Protein AF-A0AAX4HIZ5-F1 (afdb_monomer_lite)

Structure (mmCIF, N/CA/C/O backbone):
data_AF-A0AAX4HIZ5-F1
#
_entry.id   AF-A0AAX4HIZ5-F1
#
loop_
_atom_site.group_PDB
_atom_site.id
_atom_site.type_symbol
_atom_site.label_atom_id
_atom_site.label_alt_id
_atom_site.label_comp_id
_atom_site.label_asym_id
_atom_site.label_entity_id
_atom_site.label_seq_id
_atom_site.pdbx_PDB_ins_code
_atom_site.Cartn_x
_atom_site.Cartn_y
_atom_site.Cartn_z
_atom_site.occupancy
_atom_site.B_iso_or_equiv
_atom_site.auth_seq_id
_atom_site.auth_comp_id
_atom_site.auth_asym_id
_atom_site.auth_atom_id
_atom_site.pdbx_PDB_model_num
ATOM 1 N N . MET A 1 1 ? -32.753 -22.429 49.962 1.00 49.00 1 MET A N 1
ATOM 2 C CA . MET A 1 1 ? -32.699 -22.094 48.519 1.00 49.00 1 MET A CA 1
ATOM 3 C C . MET A 1 1 ? -32.534 -20.580 48.301 1.00 49.00 1 MET A C 1
ATOM 5 O O . MET A 1 1 ? -33.371 -19.963 47.662 1.00 49.00 1 MET A O 1
ATOM 9 N N . LYS A 1 2 ? -31.487 -19.951 48.859 1.00 49.22 2 LYS A N 1
ATOM 10 C CA . LYS A 1 2 ? -31.240 -18.495 48.728 1.00 49.22 2 LYS A CA 1
ATOM 11 C C . LYS A 1 2 ? -29.834 -18.137 48.210 1.00 49.22 2 LYS A C 1
ATOM 13 O O . LYS A 1 2 ? -29.574 -16.972 47.957 1.00 49.22 2 LYS A O 1
ATOM 18 N N . ASN A 1 3 ? -28.969 -19.128 47.965 1.00 48.75 3 ASN A N 1
ATOM 19 C CA . ASN A 1 3 ? -27.545 -18.894 47.671 1.00 48.75 3 ASN A CA 1
ATOM 20 C C . ASN A 1 3 ? -27.127 -19.200 46.221 1.00 48.75 3 ASN A C 1
ATOM 22 O O . ASN A 1 3 ? -25.969 -19.009 45.880 1.00 48.75 3 ASN A O 1
ATOM 26 N N . ILE A 1 4 ? -28.041 -19.661 45.360 1.00 52.62 4 ILE A N 1
ATOM 27 C CA . ILE A 1 4 ? -27.710 -20.027 43.966 1.00 52.62 4 ILE A CA 1
ATOM 28 C C . ILE A 1 4 ? -27.907 -18.839 43.006 1.00 52.62 4 ILE A C 1
ATOM 30 O O . ILE A 1 4 ? -27.232 -18.740 41.988 1.00 52.62 4 ILE A O 1
ATOM 34 N N . ILE A 1 5 ? -28.768 -17.879 43.358 1.00 51.66 5 ILE A N 1
ATOM 35 C CA . ILE A 1 5 ? -29.091 -16.738 42.486 1.00 51.66 5 ILE A CA 1
ATOM 36 C C . ILE A 1 5 ? -27.960 -15.693 42.474 1.00 51.66 5 ILE A C 1
ATOM 38 O O . ILE A 1 5 ? -27.720 -15.066 41.447 1.00 51.66 5 ILE A O 1
ATOM 42 N N . LEU A 1 6 ? -27.196 -15.550 43.564 1.00 43.22 6 LEU A N 1
ATOM 43 C CA . LEU A 1 6 ? -26.109 -14.563 43.630 1.00 43.22 6 LEU A CA 1
ATOM 44 C C . LEU A 1 6 ? -24.887 -14.947 42.774 1.00 43.22 6 LEU A C 1
ATOM 46 O O . LEU A 1 6 ? -24.198 -14.069 42.263 1.00 43.22 6 LEU A O 1
ATOM 50 N N . ALA A 1 7 ? -24.643 -16.245 42.568 1.00 48.03 7 ALA A N 1
ATOM 51 C CA . ALA A 1 7 ? -23.526 -16.723 41.752 1.00 48.03 7 ALA A CA 1
ATOM 52 C C . ALA A 1 7 ? -23.782 -16.556 40.243 1.00 48.03 7 ALA A C 1
ATOM 54 O O . ALA A 1 7 ? -22.846 -16.297 39.490 1.00 48.03 7 ALA A O 1
ATOM 55 N N . LEU A 1 8 ? -25.042 -16.640 39.795 1.00 44.28 8 LEU A N 1
ATOM 56 C CA . LEU A 1 8 ? -25.382 -16.440 38.382 1.00 44.28 8 LEU A CA 1
ATOM 57 C C . LEU A 1 8 ? -25.293 -14.965 37.962 1.00 44.28 8 LEU A C 1
ATOM 59 O O . LEU A 1 8 ? -24.897 -14.674 36.838 1.00 44.28 8 LEU A O 1
ATOM 63 N N . VAL A 1 9 ? -25.614 -14.034 38.866 1.00 46.56 9 VAL A N 1
ATOM 64 C CA . VAL A 1 9 ? -25.565 -12.591 38.575 1.00 46.56 9 VAL A CA 1
ATOM 65 C C . VAL A 1 9 ? -24.125 -12.064 38.550 1.00 46.56 9 VAL A C 1
ATOM 67 O O . VAL A 1 9 ? -23.823 -11.202 37.733 1.00 46.56 9 VAL A O 1
ATOM 70 N N . LEU A 1 10 ? -23.203 -12.620 39.347 1.00 41.31 10 LEU A N 1
ATOM 71 C CA . LEU A 1 10 ? -21.781 -12.243 39.272 1.00 41.31 10 LEU A CA 1
ATOM 72 C C . LEU A 1 10 ? -21.037 -12.831 38.059 1.00 41.31 10 LEU A C 1
ATOM 74 O O . LEU A 1 10 ? -20.019 -12.273 37.660 1.00 41.31 10 LEU A O 1
ATOM 78 N N . CYS A 1 11 ? -21.534 -13.909 37.444 1.00 39.47 11 CYS A N 1
ATOM 79 C CA . CYS A 1 11 ? -20.891 -14.521 36.272 1.00 39.47 11 CYS A CA 1
ATOM 80 C C . CYS A 1 11 ? -21.258 -13.829 34.940 1.00 39.47 11 CYS A C 1
ATOM 82 O O . CYS A 1 11 ? -20.592 -14.025 33.929 1.00 39.47 11 CYS A O 1
ATOM 84 N N . LEU A 1 12 ? -22.304 -12.994 34.932 1.00 40.78 12 LEU A N 1
ATOM 85 C CA . LEU A 1 12 ? -22.747 -12.242 33.749 1.00 40.78 12 LEU A CA 1
ATOM 86 C C . LEU A 1 12 ? -22.092 -10.857 33.613 1.00 40.78 12 LEU A C 1
ATOM 88 O O . LEU A 1 12 ? -22.229 -10.230 32.569 1.00 40.78 12 LEU A O 1
ATOM 92 N N . VAL A 1 13 ? -21.361 -10.386 34.630 1.00 44.81 13 VAL A N 1
ATOM 93 C CA . VAL A 1 13 ? -20.711 -9.057 34.625 1.00 44.81 13 VAL A CA 1
ATOM 94 C C . VAL A 1 13 ? -19.233 -9.128 34.201 1.00 44.81 13 VAL A C 1
ATOM 96 O O . VAL A 1 13 ? -18.615 -8.107 33.924 1.00 44.81 13 VAL A O 1
ATOM 99 N N . SER A 1 14 ? -18.652 -10.324 34.080 1.00 42.59 14 SER A N 1
ATOM 100 C CA . SER A 1 14 ? -17.235 -10.521 33.728 1.00 42.59 14 SER A CA 1
ATOM 101 C C . SER A 1 14 ? -16.982 -10.976 32.283 1.00 42.59 14 SER A C 1
ATOM 103 O O . SER A 1 14 ? -15.827 -11.104 31.887 1.00 42.59 14 SER A O 1
ATOM 105 N N . LEU A 1 15 ? -18.028 -11.172 31.470 1.00 43.31 15 LEU A N 1
ATOM 106 C CA . LEU A 1 15 ? -17.908 -11.546 30.048 1.00 43.31 15 LEU A CA 1
ATOM 107 C C . LEU A 1 15 ? -17.970 -10.361 29.076 1.00 43.31 15 LEU A C 1
ATOM 109 O O . LEU A 1 15 ? -17.766 -10.541 27.881 1.00 43.31 15 LEU A O 1
ATOM 113 N N . SER A 1 16 ? -18.168 -9.142 29.573 1.00 43.62 16 SER A N 1
ATOM 114 C CA . SER A 1 16 ? -17.927 -7.917 28.812 1.00 43.62 16 SER A CA 1
ATOM 115 C C . SER A 1 16 ? -16.480 -7.459 28.996 1.00 43.62 16 SER A C 1
ATOM 117 O O . SER A 1 16 ? -16.223 -6.329 29.411 1.00 43.62 16 SER A O 1
ATOM 119 N N . VAL A 1 17 ? -15.515 -8.332 28.682 1.00 46.53 17 VAL A N 1
ATOM 120 C CA . VAL A 1 17 ? -14.252 -7.826 28.134 1.00 46.53 17 VAL A CA 1
ATOM 121 C C . VAL A 1 17 ? -14.680 -7.156 26.839 1.00 46.53 17 VAL A C 1
ATOM 123 O O . VAL A 1 17 ? -15.069 -7.834 25.893 1.00 46.53 17 VAL A O 1
ATOM 126 N N . LEU A 1 18 ? -14.787 -5.830 26.905 1.00 53.19 18 LEU A N 1
ATOM 127 C CA . LEU A 1 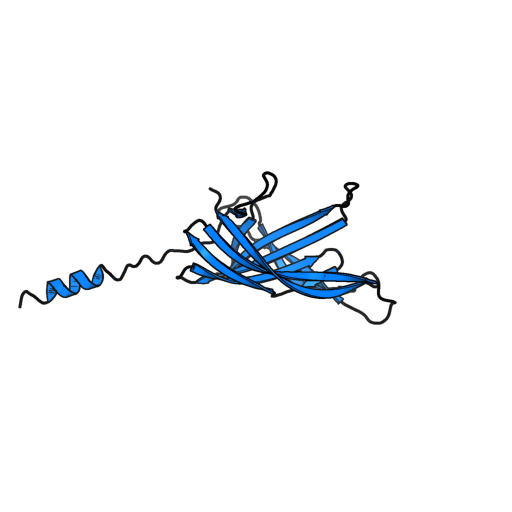18 ? -15.235 -4.947 25.838 1.00 53.19 18 LEU A CA 1
ATOM 128 C C . LEU A 1 18 ? -14.681 -5.470 24.515 1.00 53.19 18 LEU A C 1
ATOM 130 O O . LEU A 1 18 ? -13.465 -5.481 24.330 1.00 53.19 18 LEU A O 1
ATOM 134 N N . ALA A 1 19 ? -15.562 -5.920 23.620 1.00 54.62 19 ALA A N 1
ATOM 135 C CA . ALA A 1 19 ? -15.201 -6.028 22.221 1.00 54.62 19 ALA A CA 1
ATOM 136 C C . ALA A 1 19 ? -14.791 -4.611 21.811 1.00 54.62 19 ALA A C 1
ATOM 138 O O . ALA A 1 19 ? -15.635 -3.724 21.687 1.00 54.62 19 ALA A O 1
ATOM 139 N N . GLN A 1 20 ? -13.485 -4.352 21.768 1.00 65.69 20 GLN A N 1
ATOM 140 C CA . GLN A 1 20 ? -12.983 -3.109 21.221 1.00 65.69 20 GLN A CA 1
ATOM 141 C C . GLN A 1 20 ? -13.293 -3.165 19.733 1.00 65.69 20 GLN A C 1
ATOM 143 O O . GLN A 1 20 ? -12.755 -3.997 19.005 1.00 65.69 20 GLN A O 1
ATOM 148 N N . ASP A 1 21 ? -14.200 -2.299 19.294 1.00 72.94 21 ASP A N 1
ATOM 149 C CA . ASP A 1 21 ? -14.479 -2.126 17.877 1.00 72.94 21 ASP A CA 1
ATOM 150 C C . ASP A 1 21 ? -13.284 -1.408 17.242 1.00 72.94 21 ASP A C 1
ATOM 152 O O . ASP A 1 21 ? -13.173 -0.179 17.237 1.00 72.94 21 ASP A O 1
ATOM 156 N N . PHE A 1 22 ? -12.341 -2.200 16.738 1.00 86.12 22 PHE A N 1
ATOM 157 C CA . PHE A 1 22 ? -11.183 -1.707 16.011 1.00 86.12 22 PHE A CA 1
ATOM 158 C C . PHE A 1 22 ? -11.589 -1.294 14.597 1.00 86.12 22 PHE A C 1
ATOM 160 O O . PHE A 1 22 ? -11.690 -2.112 13.683 1.00 86.12 22 PHE A O 1
ATOM 167 N N . ASP A 1 23 ? -11.822 0.004 14.416 1.00 89.44 23 ASP A N 1
ATOM 168 C CA . ASP A 1 23 ? -12.191 0.582 13.129 1.00 89.44 23 ASP A CA 1
ATOM 169 C C . ASP A 1 23 ? -11.027 1.356 12.514 1.00 89.44 23 ASP A C 1
ATOM 171 O O . ASP A 1 23 ? -10.550 2.320 13.106 1.00 89.44 23 ASP A O 1
ATOM 175 N N . LEU A 1 24 ? -10.594 0.984 11.308 1.00 91.50 24 LEU A N 1
ATOM 176 C CA . LEU A 1 24 ? -9.561 1.722 10.578 1.00 91.50 24 LEU A CA 1
ATOM 177 C C . LEU A 1 24 ? -10.097 2.925 9.798 1.00 91.50 24 LEU A C 1
ATOM 179 O O . LEU A 1 24 ? -9.287 3.684 9.279 1.00 91.50 24 LEU A O 1
ATOM 183 N N . ARG A 1 25 ? -11.414 3.144 9.671 1.00 90.12 25 ARG A N 1
ATOM 184 C CA . ARG A 1 25 ? -11.931 4.285 8.891 1.00 90.12 25 ARG A CA 1
ATOM 185 C C . ARG A 1 25 ? -11.384 5.615 9.413 1.00 90.12 25 ARG A C 1
ATOM 187 O O . ARG A 1 25 ? -11.360 5.863 10.615 1.00 90.12 25 ARG A O 1
ATOM 194 N N . GLY A 1 26 ? -11.014 6.494 8.484 1.00 88.12 26 GLY A N 1
ATOM 195 C CA . GLY A 1 26 ? -10.609 7.865 8.790 1.00 88.12 26 GLY A CA 1
ATOM 196 C C . GLY A 1 26 ? -9.215 8.216 8.287 1.00 88.12 26 GLY A C 1
ATOM 197 O O . GLY A 1 26 ? -8.662 7.549 7.408 1.00 88.12 26 GLY A O 1
ATOM 198 N N . LEU A 1 27 ? -8.679 9.313 8.822 1.00 91.44 27 LEU A N 1
ATOM 199 C CA . LEU A 1 27 ? -7.381 9.870 8.460 1.00 91.44 27 LEU A CA 1
ATOM 200 C C . LEU A 1 27 ? -6.299 9.381 9.421 1.00 91.44 27 LEU A C 1
ATOM 202 O O . LEU A 1 27 ? -6.450 9.457 10.635 1.00 91.44 27 LEU A O 1
ATOM 206 N N . TRP A 1 28 ? -5.189 8.921 8.862 1.00 93.69 28 TRP A N 1
ATOM 207 C CA . TRP A 1 28 ? -4.067 8.342 9.589 1.00 93.69 28 TRP A CA 1
ATOM 208 C C . TRP A 1 28 ? -2.773 8.978 9.116 1.00 93.69 28 TRP A C 1
ATOM 210 O O . TRP A 1 28 ? -2.535 9.092 7.917 1.00 93.69 28 TRP A O 1
ATOM 220 N N . LYS A 1 29 ? -1.909 9.383 10.038 1.00 94.31 29 LYS A N 1
ATOM 221 C CA . LYS A 1 29 ? -0.600 9.955 9.712 1.00 94.31 29 LYS A CA 1
ATOM 222 C C . LYS A 1 29 ? 0.496 9.044 10.242 1.00 94.31 29 LYS A C 1
ATOM 224 O O . LYS A 1 29 ? 0.302 8.416 11.278 1.00 94.31 29 LYS A O 1
ATOM 229 N N . ARG A 1 30 ? 1.643 8.962 9.559 1.00 92.56 30 ARG A N 1
ATOM 230 C CA . ARG A 1 30 ? 2.802 8.262 10.133 1.00 92.56 30 ARG A CA 1
ATOM 231 C C . ARG A 1 30 ? 3.206 8.951 11.432 1.00 92.56 30 ARG A C 1
ATOM 233 O O . ARG A 1 30 ? 3.248 10.179 11.484 1.00 92.56 30 ARG A O 1
ATOM 240 N N . SER A 1 31 ? 3.514 8.174 12.464 1.00 89.12 31 SER A N 1
ATOM 241 C CA . SER A 1 31 ? 3.843 8.703 13.795 1.00 89.12 31 SER A CA 1
ATOM 242 C C . SER A 1 31 ? 5.074 9.622 13.778 1.00 89.12 31 SER A C 1
ATOM 244 O O . SER A 1 31 ? 5.198 10.511 14.611 1.00 89.12 31 SER A O 1
ATOM 246 N N . ASN A 1 32 ? 5.965 9.444 12.800 1.00 85.94 32 ASN A N 1
ATOM 247 C CA . ASN A 1 32 ? 7.166 10.247 12.561 1.00 85.94 32 ASN A CA 1
ATOM 248 C C . ASN A 1 32 ? 7.101 11.064 11.255 1.00 85.94 32 ASN A C 1
ATOM 250 O O . ASN A 1 32 ? 8.139 11.390 10.681 1.00 85.94 32 ASN A O 1
ATOM 254 N N . ALA A 1 33 ? 5.897 11.342 10.755 1.00 85.44 33 ALA A N 1
ATOM 255 C CA . ALA A 1 33 ? 5.706 12.036 9.490 1.00 85.44 33 ALA A CA 1
ATOM 256 C C . ALA A 1 33 ? 6.314 13.444 9.491 1.00 85.44 33 ALA A C 1
ATOM 258 O O . ALA A 1 33 ? 6.122 14.214 10.438 1.00 85.44 33 ALA A O 1
ATOM 259 N N . GLN A 1 34 ? 6.955 13.818 8.383 1.00 85.00 34 GLN A N 1
ATOM 260 C CA . GLN A 1 34 ? 7.338 15.208 8.143 1.00 85.00 34 GLN A CA 1
ATOM 261 C C . GLN A 1 34 ? 6.093 16.121 8.044 1.00 85.00 34 GLN A C 1
ATOM 263 O O . GLN A 1 34 ? 4.987 15.645 7.746 1.00 85.00 34 GLN A O 1
ATOM 268 N N . PRO A 1 35 ? 6.220 17.434 8.320 1.00 81.75 35 PRO A N 1
ATOM 269 C CA . PRO A 1 35 ? 5.093 18.371 8.294 1.00 81.75 35 PRO A CA 1
ATOM 270 C C . PRO A 1 35 ? 4.273 18.345 6.994 1.00 81.75 35 PRO A C 1
ATOM 272 O O . PRO A 1 35 ? 3.046 18.416 7.043 1.00 81.75 35 PRO A O 1
ATOM 275 N N . GLU A 1 36 ? 4.941 18.191 5.856 1.00 82.00 36 GLU A N 1
ATOM 276 C CA . GLU A 1 36 ? 4.387 18.183 4.501 1.00 82.00 36 GLU A CA 1
ATOM 277 C C . GLU A 1 36 ? 3.731 16.858 4.088 1.00 82.00 36 GLU A C 1
ATOM 279 O O . GLU A 1 36 ? 3.030 16.801 3.071 1.00 82.00 36 GLU A O 1
ATOM 284 N N . GLU A 1 37 ? 3.934 15.787 4.855 1.00 83.50 37 GLU A N 1
ATOM 285 C CA . GLU A 1 37 ? 3.341 14.493 4.546 1.00 83.50 37 GLU A CA 1
ATOM 286 C C . GLU A 1 37 ? 1.833 14.517 4.752 1.00 83.50 37 GLU A C 1
ATOM 288 O O . GLU A 1 37 ? 1.312 14.859 5.821 1.00 83.50 37 GLU A O 1
ATOM 293 N N . ARG A 1 38 ? 1.118 14.092 3.712 1.00 86.25 38 ARG A N 1
ATOM 294 C CA . ARG A 1 38 ? -0.336 13.980 3.750 1.00 86.25 38 ARG A CA 1
ATOM 295 C C . ARG A 1 38 ? -0.751 12.732 4.532 1.00 86.25 38 ARG A C 1
ATOM 297 O O . ARG A 1 38 ? -0.107 11.693 4.390 1.00 86.25 38 ARG A O 1
ATOM 304 N N . PRO A 1 39 ? -1.837 12.803 5.319 1.00 89.25 39 PRO A N 1
ATOM 305 C CA . PRO A 1 39 ? -2.400 11.617 5.943 1.00 89.25 39 PRO A CA 1
ATOM 306 C C . PRO A 1 39 ? -2.933 10.641 4.886 1.00 89.25 39 PRO A C 1
ATOM 308 O O . PRO A 1 39 ? -3.396 11.035 3.814 1.00 89.25 39 PRO A O 1
ATOM 311 N N . LEU A 1 40 ? -2.895 9.359 5.227 1.00 89.38 40 LEU A N 1
ATOM 312 C CA . LEU A 1 40 ? -3.550 8.271 4.521 1.00 89.38 40 LEU A CA 1
ATOM 313 C C . LEU A 1 40 ? -5.013 8.202 4.952 1.00 89.38 40 LEU A C 1
ATOM 315 O O . LEU A 1 40 ? -5.325 8.341 6.133 1.00 89.38 40 LEU A O 1
ATOM 319 N N . THR A 1 41 ? -5.915 7.947 4.012 1.00 89.56 41 THR A N 1
ATOM 320 C CA . THR A 1 41 ? -7.322 7.688 4.331 1.00 89.56 41 THR A CA 1
ATOM 321 C C . THR A 1 41 ? -7.614 6.214 4.141 1.00 89.56 41 THR A C 1
ATOM 323 O O . THR A 1 41 ? -7.464 5.700 3.032 1.00 89.56 41 THR A O 1
ATOM 326 N N . PHE A 1 42 ? -8.072 5.562 5.205 1.00 90.75 42 PHE A N 1
ATOM 327 C CA . PHE A 1 42 ? -8.624 4.218 5.123 1.00 90.75 42 PHE A CA 1
ATOM 328 C C . PHE A 1 42 ? -10.138 4.287 4.946 1.00 90.75 42 PHE A C 1
ATOM 330 O O . PHE A 1 42 ? -10.840 5.013 5.657 1.00 90.75 42 PHE A O 1
ATOM 337 N N . ILE A 1 43 ? -10.639 3.496 4.005 1.00 87.12 43 ILE A N 1
ATOM 338 C CA . ILE A 1 43 ? -12.066 3.353 3.717 1.00 87.12 43 ILE A CA 1
ATOM 339 C C . ILE A 1 43 ? -12.468 1.895 3.848 1.00 87.12 43 ILE A C 1
ATOM 341 O O . ILE A 1 43 ? -11.663 1.024 3.548 1.00 87.12 43 ILE A O 1
ATOM 345 N N . GLN A 1 44 ? -13.704 1.612 4.245 1.00 88.81 44 GLN A N 1
ATOM 346 C CA . GLN A 1 44 ? -14.196 0.238 4.310 1.00 88.81 44 GLN A CA 1
ATOM 347 C C . GLN A 1 44 ? -15.106 -0.057 3.116 1.00 88.81 44 GLN A C 1
ATOM 349 O O . GLN A 1 44 ? -16.078 0.660 2.880 1.00 88.81 44 GLN A O 1
ATOM 354 N N . VAL A 1 45 ? -14.806 -1.127 2.385 1.00 84.75 45 VAL A N 1
ATOM 355 C CA . VAL A 1 45 ? -15.606 -1.646 1.273 1.00 84.75 45 VAL A CA 1
ATOM 356 C C . VAL A 1 45 ? -15.793 -3.141 1.498 1.00 84.75 45 VAL A C 1
ATOM 358 O O . VAL A 1 45 ? -14.820 -3.885 1.556 1.00 84.75 45 VAL A O 1
ATOM 361 N N . ASN A 1 46 ? -17.041 -3.593 1.650 1.00 85.94 46 ASN A N 1
ATOM 362 C CA . ASN A 1 46 ? -17.379 -5.011 1.851 1.00 85.94 46 ASN A CA 1
ATOM 363 C C . ASN A 1 46 ? -16.572 -5.695 2.977 1.00 85.94 46 ASN A C 1
ATOM 365 O O . ASN A 1 46 ? -16.112 -6.822 2.824 1.00 85.94 46 ASN A O 1
ATOM 369 N N . GLY A 1 47 ? -16.359 -4.997 4.097 1.00 86.38 47 GLY A N 1
ATOM 370 C CA . GLY A 1 47 ? -15.604 -5.520 5.244 1.00 86.38 47 GLY A CA 1
ATOM 371 C C . GLY A 1 47 ? -14.077 -5.443 5.116 1.00 86.38 47 GLY A C 1
ATOM 372 O O . GLY A 1 47 ? -13.384 -5.736 6.085 1.00 86.38 47 GLY A O 1
ATOM 373 N N . VAL A 1 48 ? -13.544 -5.002 3.973 1.00 91.38 48 VAL A N 1
ATOM 374 C CA . VAL A 1 48 ? -12.107 -4.795 3.752 1.00 91.38 48 VAL A CA 1
ATOM 375 C C . VAL A 1 48 ? -11.789 -3.310 3.830 1.00 91.38 48 VAL A C 1
ATOM 377 O O . VAL A 1 48 ? -12.485 -2.476 3.251 1.00 91.38 48 VAL A O 1
ATOM 380 N N . TYR A 1 49 ? -10.724 -2.971 4.543 1.00 93.06 49 TYR A N 1
ATOM 381 C CA . TYR A 1 49 ? -10.200 -1.620 4.609 1.00 93.06 49 TYR A CA 1
ATOM 382 C C . TYR A 1 49 ? -9.198 -1.385 3.486 1.00 93.06 49 TYR A C 1
ATOM 384 O O . TYR A 1 49 ? -8.249 -2.147 3.323 1.00 93.06 49 TYR A O 1
ATOM 392 N N . HIS A 1 50 ? -9.390 -0.313 2.732 1.00 92.44 50 HIS A N 1
ATOM 393 C CA . HIS A 1 50 ? -8.530 0.095 1.634 1.00 92.44 50 HIS A CA 1
ATOM 394 C C . HIS A 1 50 ? -7.853 1.411 1.981 1.00 92.44 50 HIS A C 1
ATOM 396 O O . HIS A 1 50 ? -8.532 2.361 2.371 1.00 92.44 50 HIS A O 1
ATOM 402 N N . THR A 1 51 ? -6.540 1.481 1.776 1.00 91.69 51 THR A N 1
ATOM 403 C CA . THR A 1 51 ? -5.839 2.752 1.606 1.00 91.69 51 THR A CA 1
ATOM 404 C C . THR A 1 51 ? -5.040 2.768 0.300 1.00 91.69 51 THR A C 1
ATOM 406 O O . THR A 1 51 ? -4.655 1.722 -0.232 1.00 91.69 51 THR A O 1
ATOM 409 N N . HIS A 1 52 ? -4.828 3.957 -0.247 1.00 90.12 52 HIS A N 1
ATOM 410 C CA . HIS A 1 52 ? -4.126 4.217 -1.485 1.00 90.12 52 HIS A CA 1
ATOM 411 C C . HIS A 1 52 ? -3.284 5.477 -1.320 1.00 90.12 52 HIS A C 1
ATOM 413 O O . HIS A 1 52 ? -3.795 6.540 -0.954 1.00 90.12 52 HIS A O 1
ATOM 419 N N . SER A 1 53 ? -2.002 5.354 -1.628 1.00 87.69 53 SER A N 1
ATOM 420 C CA . SER A 1 53 ? -1.040 6.448 -1.654 1.00 87.69 53 SER A CA 1
ATOM 421 C C . SER A 1 53 ? -0.334 6.481 -2.999 1.00 87.69 53 SER A C 1
ATOM 423 O O . SER A 1 53 ? -0.140 5.456 -3.647 1.00 87.69 53 SER A O 1
ATOM 425 N N . GLN A 1 54 ? 0.065 7.683 -3.406 1.00 88.44 54 GLN A N 1
ATOM 426 C CA . GLN A 1 54 ? 0.934 7.888 -4.554 1.00 88.44 54 GLN A CA 1
ATOM 427 C C . GLN A 1 54 ? 2.154 8.681 -4.103 1.00 88.44 54 GLN A C 1
ATOM 429 O O . GLN A 1 54 ? 2.029 9.808 -3.619 1.00 88.44 54 GLN A O 1
ATOM 434 N N . GLU A 1 55 ? 3.331 8.108 -4.310 1.00 87.19 55 GLU A N 1
ATOM 435 C CA . GLU A 1 55 ? 4.610 8.767 -4.092 1.00 87.19 55 GLU A CA 1
ATOM 436 C C . GLU A 1 55 ? 5.165 9.274 -5.422 1.00 87.19 55 GLU A C 1
ATOM 438 O O . GLU A 1 55 ? 5.111 8.593 -6.449 1.00 87.19 55 GLU A O 1
ATOM 443 N N . ARG A 1 56 ? 5.697 10.498 -5.410 1.00 87.50 56 ARG A N 1
ATOM 444 C CA . ARG A 1 56 ? 6.319 11.126 -6.577 1.00 87.50 56 ARG A CA 1
ATOM 445 C C . ARG A 1 56 ? 7.823 11.150 -6.385 1.00 87.50 56 ARG A C 1
ATOM 447 O O . ARG A 1 56 ? 8.316 11.797 -5.468 1.00 87.50 56 ARG A O 1
ATOM 454 N N . PHE A 1 57 ? 8.541 10.512 -7.295 1.00 85.12 57 PHE A N 1
ATOM 455 C CA . PHE A 1 57 ? 9.991 10.579 -7.351 1.00 85.12 57 PHE A CA 1
ATOM 456 C C . PHE A 1 57 ? 10.386 11.699 -8.296 1.00 85.12 57 PHE A C 1
ATOM 458 O O . PHE A 1 57 ? 9.981 11.717 -9.458 1.00 85.12 57 PHE A O 1
ATOM 465 N N . VAL A 1 58 ? 11.168 12.644 -7.791 1.00 84.44 58 VAL A N 1
ATOM 466 C CA . VAL A 1 58 ? 11.579 13.853 -8.502 1.00 84.44 58 VAL A CA 1
ATOM 467 C C . VAL A 1 58 ? 13.101 13.843 -8.599 1.00 84.44 58 VAL A C 1
ATOM 469 O O . VAL A 1 58 ? 13.790 13.536 -7.629 1.00 84.44 58 VAL A O 1
ATOM 472 N N . TYR A 1 59 ? 13.638 14.126 -9.782 1.00 80.88 59 TYR A N 1
ATOM 473 C CA . TYR A 1 59 ? 15.076 14.276 -9.985 1.00 80.88 59 TYR A CA 1
ATOM 474 C C . TYR A 1 59 ? 15.616 15.507 -9.233 1.00 80.88 59 TYR A C 1
ATOM 476 O O . TYR A 1 59 ? 14.854 16.432 -8.952 1.00 80.88 59 TYR A O 1
ATOM 484 N N . PRO A 1 60 ? 16.937 15.602 -8.975 1.00 87.31 60 PRO A N 1
ATOM 485 C CA . PRO A 1 60 ? 17.525 16.771 -8.307 1.00 87.31 60 PRO A CA 1
ATOM 486 C C . PRO A 1 60 ? 17.246 18.113 -9.003 1.00 87.31 60 PRO A C 1
ATOM 488 O O . PRO A 1 60 ? 17.247 19.155 -8.361 1.00 87.31 60 PRO A O 1
ATOM 491 N N . ASN A 1 61 ? 16.987 18.092 -10.313 1.00 88.88 61 ASN A N 1
ATOM 492 C CA . ASN A 1 61 ? 16.629 19.273 -11.103 1.00 88.88 61 ASN A CA 1
ATOM 493 C C . ASN A 1 61 ? 15.136 19.658 -11.013 1.00 88.88 61 ASN A C 1
ATOM 495 O O . ASN A 1 61 ? 14.693 20.534 -11.750 1.00 88.88 61 ASN A O 1
ATOM 499 N N . GLY A 1 62 ? 14.349 18.985 -10.169 1.00 85.00 62 GLY A N 1
ATOM 500 C CA . GLY A 1 62 ? 12.922 19.247 -9.984 1.00 85.00 62 GLY A CA 1
ATOM 501 C C . GLY A 1 62 ? 11.998 18.579 -11.009 1.00 85.00 62 GLY A C 1
ATOM 502 O O . GLY A 1 62 ? 10.779 18.671 -10.868 1.00 85.00 62 GLY A O 1
ATOM 503 N N . ALA A 1 63 ? 12.527 17.882 -12.020 1.00 83.75 63 ALA A N 1
ATOM 504 C CA . ALA A 1 63 ? 11.698 17.162 -12.985 1.00 83.75 63 ALA A CA 1
ATOM 505 C C . ALA A 1 63 ? 11.112 15.881 -12.370 1.00 83.75 63 ALA A C 1
ATOM 507 O O . ALA A 1 63 ? 11.819 15.119 -11.707 1.00 83.75 63 ALA A O 1
ATOM 508 N N . LEU A 1 64 ? 9.827 15.606 -12.619 1.00 81.94 64 LEU A N 1
ATOM 509 C CA . LEU A 1 64 ? 9.204 14.347 -12.206 1.00 81.94 64 LEU A CA 1
ATOM 510 C C . LEU A 1 64 ? 9.903 13.174 -12.911 1.00 81.94 64 LEU A C 1
ATOM 512 O O . LEU A 1 64 ? 9.971 13.135 -14.137 1.00 81.94 64 LEU A O 1
ATOM 516 N N . SER A 1 65 ? 10.410 12.223 -12.130 1.00 88.56 65 SER A N 1
ATOM 517 C CA . SER A 1 65 ? 11.028 10.997 -12.629 1.00 88.56 65 SER A CA 1
ATOM 518 C C . SER A 1 65 ? 9.977 9.927 -12.898 1.00 88.56 65 SER A C 1
ATOM 520 O O . SER A 1 65 ? 9.843 9.456 -14.024 1.00 88.56 65 SER A O 1
ATOM 522 N N . HIS A 1 66 ? 9.243 9.536 -11.862 1.00 88.31 66 HIS A N 1
ATOM 523 C CA . HIS A 1 66 ? 8.220 8.497 -11.917 1.00 88.31 66 HIS A CA 1
ATOM 524 C C . HIS A 1 66 ? 7.327 8.588 -10.677 1.00 88.31 66 HIS A C 1
ATOM 526 O O . HIS A 1 66 ? 7.644 9.291 -9.714 1.00 88.31 66 HIS A O 1
ATOM 532 N N . THR A 1 67 ? 6.203 7.884 -10.701 1.00 90.62 67 THR A N 1
ATOM 533 C CA . THR A 1 67 ? 5.321 7.718 -9.546 1.00 90.62 67 THR A CA 1
ATOM 534 C C . THR A 1 67 ? 5.239 6.262 -9.131 1.00 90.62 67 THR A C 1
ATOM 536 O O . THR A 1 67 ? 5.296 5.371 -9.983 1.00 90.62 67 THR A O 1
ATOM 539 N N . ILE A 1 68 ? 5.076 6.039 -7.828 1.00 90.44 68 ILE A N 1
ATOM 540 C CA . ILE A 1 68 ? 4.750 4.735 -7.258 1.00 90.44 68 ILE A CA 1
ATOM 541 C C . ILE A 1 68 ? 3.386 4.842 -6.585 1.00 90.44 68 ILE A C 1
ATOM 543 O O . ILE A 1 68 ? 3.222 5.582 -5.618 1.00 90.44 68 ILE A O 1
ATOM 547 N N . ASP A 1 69 ? 2.421 4.103 -7.110 1.00 91.88 69 ASP A N 1
ATOM 548 C CA . ASP A 1 69 ? 1.116 3.894 -6.504 1.00 91.88 69 ASP A CA 1
ATOM 549 C C . ASP A 1 69 ? 1.185 2.676 -5.577 1.00 91.88 69 ASP A C 1
ATOM 551 O O . ASP A 1 69 ? 1.686 1.610 -5.948 1.00 91.88 69 ASP A O 1
ATOM 555 N N . GLN A 1 70 ? 0.685 2.836 -4.359 1.00 91.75 70 GLN A N 1
ATOM 556 C CA . GLN A 1 70 ? 0.606 1.791 -3.346 1.00 91.75 70 GLN A CA 1
ATOM 557 C C . GLN A 1 70 ? -0.862 1.601 -2.984 1.00 91.75 70 GLN A C 1
ATOM 559 O O . GLN A 1 70 ? -1.554 2.563 -2.653 1.00 91.75 70 GLN A O 1
ATOM 564 N N . SER A 1 71 ? -1.353 0.366 -3.025 1.00 92.94 71 SER A N 1
ATOM 565 C CA . SER A 1 71 ? -2.694 0.034 -2.548 1.00 92.94 71 SER A CA 1
ATOM 566 C C . SER A 1 71 ? -2.607 -1.015 -1.460 1.00 92.94 71 SER A C 1
ATOM 568 O O . SER A 1 71 ? -2.169 -2.134 -1.701 1.00 92.94 71 SER A O 1
ATOM 570 N N . VAL A 1 72 ? -3.051 -0.649 -0.264 1.00 94.38 72 VAL A N 1
ATOM 571 C CA . VAL A 1 72 ? -3.082 -1.523 0.905 1.00 94.38 72 VAL A CA 1
ATOM 572 C C . VAL A 1 72 ? -4.524 -1.939 1.158 1.00 94.38 72 VAL A C 1
ATOM 574 O O . VAL A 1 72 ? -5.431 -1.104 1.164 1.00 94.38 72 VAL A O 1
ATOM 577 N N . LYS A 1 73 ? -4.735 -3.238 1.356 1.00 95.06 73 LYS A N 1
ATOM 578 C CA . LYS A 1 73 ? -6.035 -3.861 1.616 1.00 95.06 73 LYS A CA 1
ATOM 579 C C . LYS A 1 73 ? -5.901 -4.698 2.869 1.00 95.06 73 LYS A C 1
ATOM 581 O O . LYS A 1 73 ? -5.113 -5.637 2.864 1.00 95.06 73 LYS A O 1
ATOM 586 N N . VAL A 1 74 ? -6.630 -4.371 3.925 1.00 96.12 74 VAL A N 1
ATOM 587 C CA . VAL A 1 74 ? -6.506 -5.053 5.216 1.00 96.12 74 VAL A CA 1
ATOM 588 C C . VAL A 1 74 ? -7.859 -5.415 5.802 1.00 96.12 74 VAL A C 1
ATOM 590 O O . VAL A 1 74 ? -8.877 -4.779 5.548 1.00 96.12 74 VAL A O 1
ATOM 593 N N . THR A 1 75 ? -7.849 -6.455 6.614 1.00 95.94 75 THR A N 1
ATOM 594 C CA . THR A 1 75 ? -8.949 -6.877 7.475 1.00 95.94 75 THR A CA 1
ATOM 595 C C . THR A 1 75 ? -8.482 -6.786 8.917 1.00 95.94 75 THR A C 1
ATOM 597 O O . THR A 1 75 ? -7.292 -6.951 9.194 1.00 95.94 75 THR A O 1
ATOM 600 N N . VAL A 1 76 ? -9.415 -6.496 9.818 1.00 93.94 76 VAL A N 1
ATOM 601 C CA . VAL A 1 76 ? -9.148 -6.339 11.247 1.00 93.94 76 VAL A CA 1
ATOM 602 C C . VAL A 1 76 ? -9.965 -7.383 11.989 1.00 93.94 76 VAL A C 1
ATOM 604 O O . VAL A 1 76 ? -11.166 -7.519 11.756 1.00 93.94 76 VAL A O 1
ATOM 607 N N . THR A 1 77 ? -9.308 -8.161 12.840 1.00 90.12 77 THR A N 1
ATOM 608 C CA . THR A 1 77 ? -9.981 -9.138 13.702 1.00 90.12 77 THR A CA 1
ATOM 609 C C . THR A 1 77 ? -10.582 -8.447 14.934 1.00 90.12 77 THR A C 1
ATOM 611 O O . THR A 1 77 ? -10.129 -7.362 15.301 1.00 90.12 77 THR A O 1
ATOM 614 N N . PRO A 1 78 ? -11.531 -9.082 15.649 1.00 85.94 78 PRO A N 1
ATOM 615 C CA . PRO A 1 78 ? -12.059 -8.539 16.908 1.00 85.94 78 PRO A CA 1
ATOM 616 C C . PRO A 1 78 ? -10.996 -8.290 17.990 1.00 85.94 78 PRO A C 1
ATOM 618 O O . PRO A 1 78 ? -11.217 -7.499 18.898 1.00 85.94 78 PRO A O 1
ATOM 621 N N . ASN A 1 79 ? -9.837 -8.946 17.889 1.00 86.50 79 ASN A N 1
ATOM 622 C CA . ASN A 1 79 ? -8.733 -8.796 18.836 1.00 86.50 79 ASN A CA 1
ATOM 623 C C . ASN A 1 79 ? -7.728 -7.711 18.408 1.00 86.50 79 ASN A C 1
ATOM 625 O O . ASN A 1 79 ? -6.668 -7.600 19.014 1.00 86.50 79 ASN A O 1
ATOM 629 N N . GLY A 1 80 ? -8.013 -6.955 17.344 1.00 90.19 80 GLY A N 1
ATOM 630 C CA . GLY A 1 80 ? -7.150 -5.871 16.868 1.00 90.19 80 GLY A CA 1
ATOM 631 C C . GLY A 1 80 ? -5.973 -6.319 16.002 1.00 90.19 80 GLY A C 1
ATOM 632 O O . GLY A 1 80 ? -5.188 -5.477 15.572 1.00 90.19 80 GLY A O 1
ATOM 633 N N . GLU A 1 81 ? -5.853 -7.614 15.691 1.00 94.94 81 G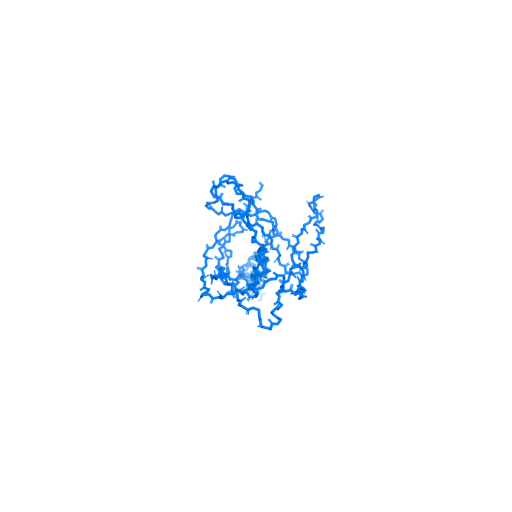LU A N 1
ATOM 634 C CA . GLU A 1 81 ? -4.891 -8.098 14.694 1.00 94.94 81 GLU A CA 1
ATOM 635 C C . GLU A 1 81 ? -5.304 -7.613 13.301 1.00 94.94 81 GLU A C 1
ATOM 637 O O . GLU A 1 81 ? -6.474 -7.729 12.916 1.00 94.94 81 GLU A O 1
ATOM 642 N N . VAL A 1 82 ? -4.335 -7.122 12.533 1.00 96.06 82 VAL A N 1
ATOM 643 C CA . VAL A 1 82 ? -4.521 -6.631 11.172 1.00 96.06 82 VAL A CA 1
ATOM 644 C C . VAL A 1 82 ? -3.755 -7.500 10.187 1.00 96.06 82 VAL A C 1
ATOM 646 O O . VAL A 1 82 ? -2.555 -7.736 10.323 1.00 96.06 82 VAL A O 1
ATOM 649 N N . LYS A 1 83 ? -4.463 -7.978 9.164 1.00 97.12 83 LYS A N 1
ATOM 650 C CA . LYS A 1 83 ? -3.919 -8.838 8.108 1.00 97.12 83 LYS A CA 1
ATOM 651 C C . LYS A 1 83 ? -4.383 -8.363 6.752 1.00 97.12 83 LYS A C 1
ATOM 653 O O . LYS A 1 83 ? -5.558 -8.044 6.564 1.00 97.12 83 LYS A O 1
ATOM 658 N N . GLY A 1 84 ? -3.478 -8.362 5.789 1.00 97.19 84 GLY A N 1
ATOM 659 C CA . GLY A 1 84 ? -3.800 -7.914 4.456 1.00 97.19 84 GLY A CA 1
ATOM 660 C C . GLY A 1 84 ? -2.645 -7.993 3.484 1.00 97.19 84 GLY A C 1
ATOM 661 O O . GLY A 1 84 ? -1.680 -8.734 3.671 1.00 97.19 84 GLY A O 1
ATOM 662 N N . THR A 1 85 ? -2.776 -7.210 2.425 1.00 97.31 85 THR A N 1
ATOM 663 C CA . THR A 1 85 ? -1.815 -7.158 1.336 1.00 97.31 85 THR A CA 1
ATOM 664 C C . THR A 1 85 ? -1.565 -5.737 0.875 1.00 97.31 85 THR A C 1
ATOM 666 O O . THR A 1 85 ? -2.460 -4.892 0.933 1.00 97.31 85 THR A O 1
ATOM 669 N N . VAL A 1 86 ? -0.380 -5.510 0.325 1.00 95.31 86 VAL A N 1
ATOM 670 C CA . VAL A 1 86 ? -0.020 -4.307 -0.409 1.00 95.31 86 VAL A CA 1
ATOM 671 C C . VAL A 1 86 ? 0.337 -4.660 -1.849 1.00 95.31 86 VAL A C 1
ATOM 673 O O . VAL A 1 86 ? 1.052 -5.625 -2.131 1.00 95.31 86 VAL A O 1
ATOM 676 N N . ASP A 1 87 ? -0.184 -3.852 -2.761 1.00 94.50 87 ASP A N 1
ATOM 677 C CA . ASP A 1 87 ? 0.174 -3.849 -4.165 1.00 94.50 87 ASP A CA 1
ATOM 678 C C . ASP A 1 87 ? 0.976 -2.576 -4.478 1.00 94.50 87 ASP A C 1
ATOM 680 O O . ASP A 1 87 ? 0.587 -1.480 -4.074 1.00 94.50 87 ASP A O 1
ATOM 684 N N . PHE A 1 88 ? 2.064 -2.716 -5.231 1.00 92.44 88 PHE A N 1
ATOM 685 C CA . PHE A 1 88 ? 2.902 -1.628 -5.729 1.00 92.44 88 PHE A CA 1
ATOM 686 C C . PHE A 1 88 ? 2.810 -1.554 -7.246 1.00 92.44 88 PHE A C 1
ATOM 688 O O . PHE A 1 88 ? 2.958 -2.566 -7.938 1.00 92.44 88 PHE A O 1
ATOM 695 N N . TYR A 1 89 ? 2.638 -0.344 -7.760 1.00 90.81 89 TYR A N 1
ATOM 696 C CA . TYR A 1 89 ? 2.721 -0.046 -9.178 1.00 90.81 89 TYR A CA 1
ATOM 697 C C . TYR A 1 89 ? 3.633 1.151 -9.412 1.00 90.81 89 TYR A C 1
ATOM 699 O O . TYR A 1 89 ? 3.396 2.234 -8.896 1.00 90.81 89 TYR A O 1
ATOM 707 N N . ASP A 1 90 ? 4.661 0.964 -10.225 1.00 90.25 90 ASP A N 1
ATOM 708 C CA . ASP A 1 90 ? 5.509 2.036 -10.718 1.00 90.25 90 ASP A CA 1
ATOM 709 C C . ASP A 1 90 ? 5.094 2.401 -12.141 1.00 90.25 90 ASP A C 1
ATOM 711 O O . ASP A 1 90 ? 5.041 1.543 -13.027 1.00 90.25 90 ASP A O 1
ATOM 715 N N . SER A 1 91 ? 4.890 3.695 -12.378 1.00 86.69 91 SER A N 1
ATOM 716 C CA . SER A 1 91 ? 4.628 4.276 -13.703 1.00 86.69 91 SER A CA 1
ATOM 717 C C . SER A 1 91 ? 5.645 3.897 -14.795 1.00 86.69 91 SER A C 1
ATOM 719 O O . SER A 1 91 ? 5.351 4.038 -15.981 1.00 86.69 91 SER A O 1
ATOM 721 N N . ARG A 1 92 ? 6.827 3.383 -14.428 1.00 84.00 92 ARG A N 1
ATOM 722 C CA . ARG A 1 92 ? 7.836 2.817 -15.340 1.00 84.00 92 ARG A CA 1
ATOM 723 C C . ARG A 1 92 ? 7.489 1.416 -15.863 1.00 84.00 92 ARG A C 1
ATOM 725 O O . ARG A 1 92 ? 8.251 0.889 -16.672 1.00 84.00 92 ARG A O 1
ATOM 732 N N . GLY A 1 93 ? 6.368 0.832 -15.435 1.00 82.50 93 GLY A N 1
ATOM 733 C CA . GLY A 1 93 ? 5.877 -0.475 -15.879 1.00 82.50 93 GLY A CA 1
ATOM 734 C C . GLY A 1 93 ? 6.210 -1.633 -14.935 1.00 82.50 93 GLY A C 1
ATOM 735 O O . GLY A 1 93 ? 6.170 -2.784 -15.365 1.00 82.50 93 GLY A O 1
ATOM 736 N N . CYS A 1 94 ? 6.535 -1.354 -13.668 1.00 86.00 94 CYS A N 1
ATOM 737 C CA . CYS A 1 94 ? 6.787 -2.389 -12.662 1.00 86.00 94 CYS A CA 1
ATOM 738 C C . CYS A 1 94 ? 5.569 -2.582 -11.768 1.00 86.00 94 CYS A C 1
ATOM 740 O O . CYS A 1 94 ? 5.005 -1.614 -11.272 1.00 86.00 94 CYS A O 1
ATOM 742 N N . SER A 1 95 ? 5.185 -3.832 -11.527 1.00 89.56 95 SER A N 1
ATOM 743 C CA . SER A 1 95 ? 4.061 -4.162 -10.651 1.00 89.56 95 SER A CA 1
ATOM 744 C C . SER A 1 95 ? 4.408 -5.343 -9.752 1.00 89.56 95 SER A C 1
ATOM 746 O O . SER A 1 95 ? 4.793 -6.396 -10.259 1.00 89.56 95 SER A O 1
ATOM 748 N N . TYR A 1 96 ? 4.211 -5.189 -8.444 1.00 91.75 96 TYR A N 1
ATOM 749 C CA . TYR A 1 96 ? 4.385 -6.245 -7.443 1.00 91.75 96 TYR A CA 1
ATOM 750 C C . TYR A 1 96 ? 3.128 -6.311 -6.591 1.00 91.75 96 TYR A C 1
ATOM 752 O O . TYR A 1 96 ? 2.673 -5.288 -6.092 1.00 91.75 96 TYR A O 1
ATOM 760 N N . ARG A 1 97 ? 2.530 -7.494 -6.467 1.00 92.38 97 ARG A N 1
ATOM 761 C CA . ARG A 1 97 ? 1.171 -7.643 -5.942 1.00 92.38 97 ARG A CA 1
ATOM 762 C C . ARG A 1 97 ? 1.093 -8.655 -4.821 1.00 92.38 97 ARG A C 1
ATOM 764 O O . ARG A 1 97 ? 1.895 -9.583 -4.772 1.00 92.38 97 ARG A O 1
ATOM 771 N N . ASN A 1 98 ? 0.059 -8.506 -4.001 1.00 94.62 98 ASN A N 1
ATOM 772 C CA . ASN A 1 98 ? -0.276 -9.394 -2.896 1.00 94.62 98 ASN A CA 1
ATOM 773 C C . ASN A 1 98 ? 0.897 -9.599 -1.919 1.00 94.62 98 ASN A C 1
ATOM 775 O O . ASN A 1 98 ? 1.042 -10.679 -1.349 1.00 94.62 98 ASN A O 1
ATOM 779 N N . LEU A 1 99 ? 1.751 -8.584 -1.745 1.00 96.88 99 LEU A N 1
ATOM 780 C CA . LEU A 1 99 ? 2.817 -8.631 -0.747 1.00 96.88 99 LEU A CA 1
ATOM 781 C C . LEU A 1 99 ? 2.204 -8.454 0.639 1.00 96.88 99 LEU A C 1
ATOM 783 O O . LEU A 1 99 ? 1.191 -7.773 0.780 1.00 96.88 99 LEU A O 1
ATOM 787 N N . ALA A 1 100 ? 2.779 -9.091 1.653 1.00 98.12 100 ALA A N 1
ATOM 788 C CA . ALA A 1 100 ? 2.144 -9.175 2.958 1.00 98.12 100 ALA A CA 1
ATOM 789 C C . ALA A 1 100 ? 2.057 -7.812 3.663 1.00 98.12 100 ALA A C 1
ATOM 791 O O . ALA A 1 100 ? 2.973 -6.989 3.605 1.00 98.12 100 ALA A O 1
ATOM 792 N N . VAL A 1 101 ? 0.942 -7.602 4.360 1.00 97.94 101 VAL A N 1
ATOM 793 C CA . VAL A 1 101 ? 0.793 -6.577 5.393 1.00 97.94 101 VAL A CA 1
ATOM 794 C C . VAL A 1 101 ? 0.258 -7.262 6.637 1.00 97.94 101 VAL A C 1
ATOM 796 O O . VAL A 1 101 ? -0.820 -7.859 6.611 1.00 97.94 101 VAL A O 1
ATOM 799 N N . THR A 1 102 ? 1.001 -7.172 7.726 1.00 98.00 102 THR A N 1
ATOM 800 C CA . THR A 1 102 ? 0.565 -7.625 9.048 1.00 98.00 102 THR A CA 1
ATOM 801 C C . THR A 1 102 ? 0.668 -6.469 10.023 1.00 98.00 102 THR A C 1
ATOM 803 O O . THR A 1 102 ? 1.390 -5.505 9.783 1.00 98.00 102 THR A O 1
ATOM 806 N N . GLY A 1 103 ? -0.089 -6.505 11.105 1.00 96.19 103 GLY A N 1
ATOM 807 C CA . GLY A 1 103 ? -0.064 -5.434 12.081 1.00 96.19 103 GLY A CA 1
ATOM 808 C C . GLY A 1 103 ? -0.995 -5.692 13.242 1.00 96.19 103 GLY A C 1
ATOM 809 O O . GLY A 1 103 ? -1.694 -6.702 13.289 1.00 96.19 103 GLY A O 1
ATOM 810 N N . GLU A 1 104 ? -1.016 -4.749 14.164 1.00 96.00 104 GLU A N 1
ATOM 811 C CA . GLU A 1 104 ? -1.894 -4.781 15.323 1.00 96.00 104 GLU A CA 1
ATOM 812 C C . GLU A 1 104 ? -2.159 -3.365 15.830 1.00 96.00 104 GLU A C 1
ATOM 814 O O . GLU A 1 104 ? -1.312 -2.466 15.729 1.00 96.00 104 GLU A O 1
ATOM 819 N N . PHE A 1 105 ? -3.356 -3.162 16.371 1.00 94.50 105 PHE A N 1
ATOM 820 C CA . PHE A 1 105 ? -3.658 -1.953 17.122 1.00 94.50 105 PHE A CA 1
ATOM 821 C C . PHE A 1 105 ? -2.885 -1.957 18.444 1.00 94.50 105 PHE A C 1
ATOM 823 O O . PHE A 1 105 ? -2.958 -2.898 19.227 1.00 94.50 105 PHE A O 1
ATOM 830 N N . GLN A 1 106 ? -2.160 -0.871 18.697 1.00 91.50 106 GLN A N 1
ATOM 831 C CA . GLN A 1 106 ? -1.463 -0.620 19.960 1.00 91.50 106 GLN A CA 1
ATOM 832 C C . GLN A 1 106 ? -2.385 0.120 20.938 1.00 91.50 106 GLN A C 1
ATOM 834 O O . GLN A 1 106 ? -2.361 -0.116 22.142 1.00 91.50 106 GLN A O 1
ATOM 839 N N . THR A 1 107 ? -3.228 1.002 20.400 1.00 90.38 107 THR A N 1
ATOM 840 C CA . THR A 1 107 ? -4.365 1.647 21.072 1.00 90.38 107 THR A CA 1
ATOM 841 C C . THR A 1 107 ? -5.496 1.802 20.051 1.00 90.38 107 THR A C 1
ATOM 843 O O . THR A 1 107 ? -5.287 1.507 18.880 1.00 90.38 107 THR A O 1
ATOM 846 N N . ALA A 1 108 ? -6.677 2.307 20.428 1.00 88.81 108 ALA A N 1
ATOM 847 C CA . ALA A 1 108 ? -7.754 2.569 19.458 1.00 88.81 108 ALA A CA 1
ATOM 848 C C . ALA A 1 108 ? -7.332 3.525 18.316 1.00 88.81 108 ALA A C 1
ATOM 850 O O .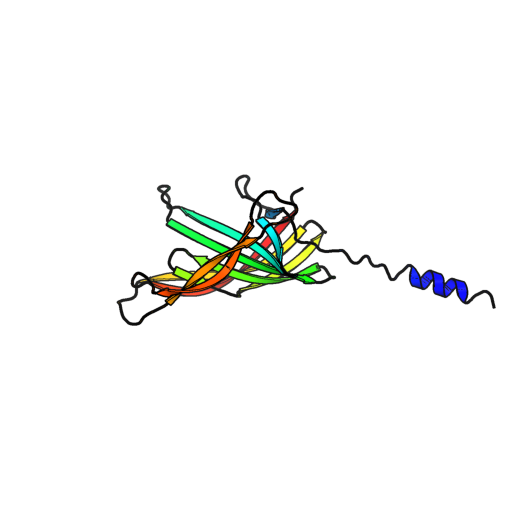 ALA A 1 108 ? -7.841 3.430 17.196 1.00 88.81 108 ALA A O 1
ATOM 851 N N . ASP A 1 109 ? -6.359 4.400 18.577 1.00 92.25 109 ASP A N 1
ATOM 852 C CA . ASP A 1 109 ? -5.917 5.452 17.658 1.00 92.25 109 ASP A CA 1
ATOM 853 C C . ASP A 1 109 ? -4.488 5.263 17.148 1.00 92.25 109 ASP A C 1
ATOM 855 O O . ASP A 1 109 ? -3.982 6.111 16.415 1.00 92.25 109 ASP A O 1
ATOM 859 N N . GLN A 1 110 ? -3.843 4.151 17.498 1.00 94.56 110 GLN A N 1
ATOM 860 C CA . GLN A 1 110 ? -2.473 3.851 17.107 1.00 94.56 110 GLN A CA 1
ATOM 861 C C . GLN A 1 110 ? -2.376 2.428 16.570 1.00 94.56 110 GLN A C 1
ATOM 863 O O . GLN A 1 110 ? -2.758 1.472 17.245 1.00 94.56 110 GLN A O 1
ATOM 868 N N . ILE A 1 111 ? -1.811 2.285 15.376 1.00 95.31 111 ILE A N 1
ATOM 869 C CA . ILE A 1 111 ? -1.594 0.994 14.721 1.00 95.31 111 ILE A CA 1
ATOM 870 C C . ILE A 1 111 ? -0.136 0.851 14.289 1.00 95.31 111 ILE A C 1
ATOM 872 O O . ILE A 1 111 ? 0.482 1.795 13.787 1.00 95.31 111 ILE A O 1
ATOM 876 N N . GLY A 1 112 ? 0.412 -0.345 14.487 1.00 96.12 112 GLY A N 1
ATOM 877 C CA . GLY A 1 112 ? 1.685 -0.764 13.914 1.00 96.12 112 GLY A CA 1
ATOM 878 C C . GLY A 1 112 ? 1.453 -1.730 12.759 1.00 96.12 112 GLY A C 1
ATOM 879 O O . GLY A 1 112 ? 0.756 -2.725 12.923 1.00 96.12 112 GLY A O 1
ATOM 880 N N . PHE A 1 113 ? 2.057 -1.451 11.610 1.00 94.12 113 PHE A N 1
ATOM 881 C CA . PHE A 1 113 ? 2.140 -2.341 10.461 1.00 94.12 113 PHE A CA 1
ATOM 882 C C . PHE A 1 113 ? 3.571 -2.825 10.252 1.00 94.12 113 PHE A C 1
ATOM 884 O O . PHE A 1 113 ? 4.534 -2.095 10.482 1.00 94.12 113 PHE A O 1
ATOM 891 N N . VAL A 1 114 ? 3.694 -4.021 9.699 1.00 97.62 114 VAL A N 1
ATOM 892 C CA . VAL A 1 114 ? 4.849 -4.487 8.948 1.00 97.62 114 VAL A CA 1
ATOM 893 C C . VAL A 1 114 ? 4.374 -4.702 7.518 1.00 97.62 114 VAL A C 1
ATOM 895 O O . VAL A 1 114 ? 3.481 -5.508 7.257 1.00 97.62 114 VAL A O 1
ATOM 898 N N . MET A 1 115 ? 4.933 -3.926 6.593 1.00 96.75 115 MET A N 1
ATOM 899 C CA . MET A 1 115 ? 4.625 -4.018 5.169 1.00 96.75 115 MET A CA 1
ATOM 900 C C . MET A 1 115 ? 5.802 -4.637 4.427 1.00 96.75 115 MET A C 1
ATOM 902 O O . MET A 1 115 ? 6.919 -4.132 4.519 1.00 96.75 115 MET A O 1
ATOM 906 N N . THR A 1 116 ? 5.556 -5.677 3.637 1.00 98.00 116 THR A N 1
ATOM 907 C CA . THR A 1 116 ? 6.567 -6.236 2.738 1.00 98.00 116 THR A CA 1
ATOM 908 C C . THR A 1 116 ? 6.664 -5.373 1.477 1.00 98.00 116 THR A C 1
ATOM 910 O O . THR A 1 116 ? 5.716 -5.263 0.698 1.00 98.00 116 THR A O 1
ATOM 913 N N . VAL A 1 117 ? 7.824 -4.752 1.264 1.00 96.31 117 VAL A N 1
ATOM 914 C CA . VAL A 1 117 ? 8.096 -3.789 0.188 1.00 96.31 117 VAL A CA 1
ATOM 915 C C . VAL A 1 117 ? 9.077 -4.391 -0.824 1.00 96.31 117 VAL A C 1
ATOM 917 O O . VAL A 1 117 ? 10.112 -4.934 -0.426 1.00 96.31 117 VAL A O 1
ATOM 920 N N . PRO A 1 118 ? 8.813 -4.294 -2.138 1.00 95.94 118 PRO A N 1
ATOM 921 C CA . PRO A 1 118 ? 9.712 -4.817 -3.153 1.00 95.94 118 PRO A CA 1
ATOM 922 C C . PRO A 1 118 ? 10.882 -3.856 -3.386 1.00 95.94 118 PRO A C 1
ATOM 924 O O . PRO A 1 118 ? 10.699 -2.650 -3.561 1.00 95.94 118 PRO A O 1
ATOM 927 N N . ARG A 1 119 ? 12.090 -4.405 -3.488 1.00 94.06 119 ARG A N 1
ATOM 928 C CA . ARG A 1 119 ? 13.257 -3.717 -4.044 1.00 94.06 119 ARG A CA 1
ATOM 929 C C . ARG A 1 119 ? 13.562 -4.308 -5.402 1.00 94.06 119 ARG A C 1
ATOM 931 O O . ARG A 1 119 ? 13.754 -5.513 -5.541 1.00 94.06 119 ARG A O 1
ATOM 938 N N . TYR A 1 120 ? 13.608 -3.461 -6.416 1.00 91.75 120 TYR A N 1
ATOM 939 C CA . TYR A 1 120 ? 13.766 -3.900 -7.793 1.00 91.75 120 TYR A CA 1
ATOM 940 C C . TYR A 1 120 ? 14.590 -2.907 -8.599 1.00 91.75 120 TYR A C 1
ATOM 942 O O . TYR A 1 120 ? 14.758 -1.746 -8.223 1.00 91.75 120 TYR A O 1
ATOM 950 N N . LYS A 1 121 ? 15.089 -3.382 -9.737 1.00 89.75 121 LYS A N 1
ATOM 951 C CA . LYS A 1 121 ? 15.757 -2.559 -10.742 1.00 89.75 121 LYS A CA 1
ATOM 952 C C . LYS A 1 121 ? 15.018 -2.647 -12.069 1.00 89.75 121 LYS A C 1
ATOM 954 O O . LYS A 1 121 ? 14.534 -3.709 -12.457 1.00 89.75 121 LYS A O 1
ATOM 959 N N . VAL A 1 122 ? 14.974 -1.522 -12.770 1.00 85.69 122 VAL A N 1
ATOM 960 C CA . VAL A 1 122 ? 14.496 -1.459 -14.152 1.00 85.69 122 VAL A CA 1
ATOM 961 C C . VAL A 1 122 ? 15.691 -1.718 -15.060 1.00 85.69 122 VAL A C 1
ATOM 963 O O . VAL A 1 122 ? 16.674 -0.980 -15.000 1.00 85.69 122 VAL A O 1
ATOM 966 N N . VAL A 1 123 ? 15.623 -2.764 -15.880 1.00 83.69 123 VAL A N 1
ATOM 967 C CA . VAL A 1 123 ? 16.679 -3.125 -16.833 1.00 83.69 123 VAL A CA 1
ATOM 968 C C . VAL A 1 123 ? 16.172 -2.998 -18.262 1.00 83.69 123 VAL A C 1
ATOM 970 O O . VAL A 1 123 ? 15.015 -3.298 -18.548 1.00 83.69 123 VAL A O 1
ATOM 973 N N . THR A 1 124 ? 17.037 -2.539 -19.164 1.00 77.75 124 THR A N 1
ATOM 974 C CA . THR A 1 124 ? 16.728 -2.478 -20.596 1.00 77.75 124 THR A CA 1
ATOM 975 C C . THR A 1 124 ? 17.005 -3.840 -21.228 1.00 77.75 124 THR A C 1
ATOM 977 O O . THR A 1 124 ? 18.107 -4.362 -21.077 1.00 77.75 124 THR A O 1
ATOM 980 N N . ILE A 1 125 ? 16.038 -4.395 -21.958 1.00 71.25 125 ILE A N 1
ATOM 981 C CA . ILE A 1 125 ? 16.170 -5.670 -22.674 1.00 71.25 125 ILE A CA 1
ATOM 982 C C . ILE A 1 125 ? 16.204 -5.452 -24.190 1.00 71.25 125 ILE A C 1
ATOM 984 O O . ILE A 1 125 ? 15.449 -4.648 -24.744 1.00 71.25 125 ILE A O 1
ATOM 988 N N . THR A 1 126 ? 17.071 -6.178 -24.890 1.00 61.41 126 THR A N 1
ATOM 989 C CA . THR A 1 126 ? 17.069 -6.206 -26.357 1.00 61.41 126 THR A CA 1
ATOM 990 C C . THR A 1 126 ? 15.805 -6.922 -26.825 1.00 61.41 126 THR A C 1
ATOM 992 O O . THR A 1 126 ? 15.486 -7.997 -26.326 1.00 61.41 126 THR A O 1
ATOM 995 N N . ALA A 1 127 ? 15.050 -6.287 -27.724 1.00 54.25 127 ALA A N 1
ATOM 996 C CA . ALA A 1 127 ? 13.717 -6.720 -28.128 1.00 54.25 127 ALA A CA 1
ATOM 997 C C . ALA A 1 127 ? 13.673 -8.211 -28.513 1.00 54.25 127 ALA A C 1
ATOM 999 O O . ALA A 1 127 ? 14.286 -8.638 -29.488 1.00 54.25 127 ALA A O 1
ATOM 1000 N N . GLY A 1 128 ? 12.918 -8.980 -27.732 1.00 53.69 128 GLY A N 1
ATOM 1001 C CA . GLY A 1 128 ? 12.696 -10.406 -27.917 1.00 53.69 128 GLY A CA 1
ATOM 1002 C C . GLY A 1 128 ? 11.711 -10.896 -26.862 1.00 53.69 128 GLY A C 1
ATOM 1003 O O . GLY A 1 128 ? 12.074 -11.053 -25.705 1.00 53.69 128 GLY A O 1
ATOM 1004 N N . ASN A 1 129 ? 10.472 -11.125 -27.296 1.00 52.69 129 ASN A N 1
ATOM 1005 C CA . ASN A 1 129 ? 9.290 -11.567 -26.548 1.00 52.69 129 ASN A CA 1
ATOM 1006 C C . ASN A 1 129 ? 8.507 -10.527 -25.725 1.00 52.69 129 ASN A C 1
ATOM 1008 O O . ASN A 1 129 ? 9.022 -9.694 -24.986 1.00 52.69 129 ASN A O 1
ATOM 1012 N N . HIS A 1 130 ? 7.189 -10.604 -25.926 1.00 56.00 130 HIS A N 1
ATOM 1013 C CA . HIS A 1 130 ? 6.142 -9.696 -25.474 1.00 56.00 130 HIS A CA 1
ATOM 1014 C C . HIS A 1 130 ? 5.922 -9.753 -23.959 1.00 56.00 130 HIS A C 1
ATOM 1016 O O . HIS A 1 130 ? 4.955 -10.353 -23.487 1.00 56.00 130 HIS A O 1
ATOM 1022 N N . SER A 1 131 ? 6.779 -9.095 -23.187 1.00 58.62 131 SER A N 1
ATOM 1023 C CA . SER A 1 131 ? 6.492 -8.877 -21.773 1.00 58.62 131 SER A CA 1
ATOM 1024 C C . SER A 1 131 ? 5.289 -7.923 -21.636 1.00 58.62 131 SER A C 1
ATOM 1026 O O . SER A 1 131 ? 5.182 -6.893 -22.311 1.00 58.62 131 SER A O 1
ATOM 1028 N N . ARG A 1 132 ? 4.313 -8.326 -20.818 1.00 68.12 132 ARG A N 1
ATOM 1029 C CA . ARG A 1 132 ? 3.139 -7.525 -20.445 1.00 68.12 132 ARG A CA 1
ATOM 1030 C C . ARG A 1 132 ? 3.330 -7.068 -19.009 1.00 68.12 132 ARG A C 1
ATOM 1032 O O . ARG A 1 132 ? 3.831 -7.839 -18.196 1.00 68.12 132 ARG A O 1
ATOM 1039 N N . TYR A 1 133 ? 2.907 -5.852 -18.697 1.00 73.81 133 TYR A N 1
ATOM 1040 C CA . TYR A 1 133 ? 2.857 -5.378 -17.316 1.00 73.81 133 TYR A CA 1
ATOM 1041 C C . TYR A 1 133 ? 1.409 -5.211 -16.870 1.00 73.81 133 TYR A C 1
ATOM 1043 O O . TYR A 1 133 ? 0.508 -5.038 -17.697 1.00 73.81 133 TYR A O 1
ATOM 1051 N N . GLN A 1 134 ? 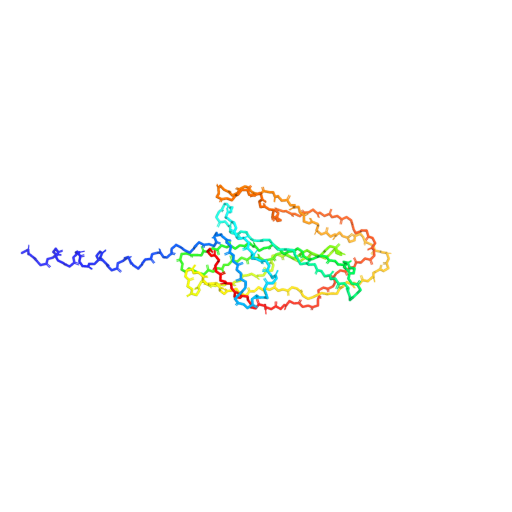1.184 -5.282 -15.559 1.00 81.56 134 GLN A N 1
ATOM 1052 C CA . GLN A 1 134 ? -0.135 -5.071 -14.982 1.00 81.56 134 GLN A CA 1
ATOM 1053 C C . GLN A 1 134 ? -0.314 -3.599 -14.627 1.00 81.56 134 GLN A C 1
ATOM 1055 O O . GLN A 1 134 ? 0.273 -3.098 -13.671 1.00 81.56 134 GLN A O 1
ATOM 1060 N N . HIS A 1 135 ? -1.130 -2.913 -15.422 1.00 83.94 135 HIS A N 1
ATOM 1061 C CA . HIS A 1 135 ? -1.521 -1.533 -15.188 1.00 83.94 135 HIS A CA 1
ATOM 1062 C C . HIS A 1 135 ? -2.720 -1.495 -14.225 1.00 83.94 135 HIS A C 1
ATOM 1064 O O . HIS A 1 135 ? -3.668 -2.263 -14.421 1.00 83.94 135 HIS A O 1
ATOM 1070 N N . PRO A 1 136 ? -2.719 -0.630 -13.199 1.00 86.88 136 PRO A N 1
ATOM 1071 C CA . PRO A 1 136 ? -3.821 -0.536 -12.254 1.00 86.88 136 PRO A CA 1
ATOM 1072 C C . PRO A 1 136 ? -5.076 0.036 -12.915 1.00 86.88 136 PRO A C 1
ATOM 1074 O O . PRO A 1 136 ? -5.024 0.964 -13.725 1.00 86.88 136 PRO A O 1
ATOM 1077 N N . ILE A 1 137 ? -6.221 -0.514 -12.530 1.00 88.81 137 ILE A N 1
ATOM 1078 C CA . ILE A 1 137 ? -7.542 0.044 -12.806 1.00 88.81 137 ILE A CA 1
ATOM 1079 C C . ILE A 1 137 ? -7.995 0.755 -11.537 1.00 88.81 137 ILE A C 1
ATOM 1081 O O . ILE A 1 137 ? -8.025 0.165 -10.452 1.00 88.81 137 ILE A O 1
ATOM 1085 N N . TYR A 1 138 ? -8.351 2.025 -11.690 1.00 87.19 138 TYR A N 1
ATOM 1086 C CA . TYR A 1 138 ? -8.813 2.864 -10.597 1.00 87.19 138 TYR A CA 1
ATOM 1087 C C . TYR A 1 138 ? -10.334 2.876 -10.538 1.00 87.19 138 TYR A C 1
ATOM 1089 O O . TYR A 1 138 ? -10.995 3.131 -11.545 1.00 87.19 138 TYR A O 1
ATOM 1097 N N . CYS A 1 139 ? -10.870 2.654 -9.344 1.00 85.75 139 CYS A N 1
ATOM 1098 C CA . CYS A 1 139 ? -12.277 2.852 -9.043 1.00 85.75 139 CYS A CA 1
ATOM 1099 C C . CYS A 1 139 ? -12.438 4.008 -8.064 1.00 85.75 139 CYS A C 1
ATOM 1101 O O . CYS A 1 139 ? -11.544 4.304 -7.266 1.00 85.75 139 CYS A O 1
ATOM 1103 N N . ASP A 1 140 ? -13.620 4.612 -8.101 1.00 84.19 140 ASP A N 1
ATOM 1104 C CA . ASP A 1 140 ? -14.037 5.600 -7.123 1.00 84.19 140 ASP A CA 1
ATOM 1105 C C . ASP A 1 140 ? -15.018 4.954 -6.137 1.00 84.19 140 ASP A C 1
ATOM 1107 O O . ASP A 1 140 ? -15.953 4.258 -6.535 1.00 84.19 140 ASP A O 1
ATOM 1111 N N . ALA A 1 141 ? -14.829 5.212 -4.849 1.00 77.12 141 ALA A N 1
ATOM 1112 C CA . ALA A 1 141 ? -15.803 4.934 -3.804 1.00 77.12 141 ALA A CA 1
ATOM 1113 C C . ALA A 1 141 ? -16.289 6.259 -3.209 1.00 77.12 141 ALA A C 1
ATOM 1115 O O . ALA A 1 141 ? -15.498 7.168 -2.949 1.00 77.12 141 ALA A O 1
ATOM 1116 N N . HIS A 1 142 ? -17.596 6.378 -2.988 1.00 71.12 142 HIS A N 1
ATOM 1117 C CA . HIS A 1 142 ? -18.139 7.477 -2.200 1.00 71.12 142 HIS A CA 1
ATOM 1118 C C . HIS A 1 142 ? -18.230 7.041 -0.740 1.00 71.12 142 HIS A C 1
ATOM 1120 O O . HIS A 1 142 ? -18.827 6.009 -0.437 1.00 71.12 142 HIS A O 1
ATOM 1126 N N . ILE A 1 143 ? -17.628 7.819 0.155 1.00 66.88 143 ILE A N 1
ATOM 1127 C CA . ILE A 1 143 ? -17.735 7.592 1.591 1.00 66.88 143 ILE A CA 1
ATOM 1128 C C . ILE A 1 143 ? -18.865 8.499 2.090 1.00 66.88 143 ILE A C 1
ATOM 1130 O O . ILE A 1 143 ? -18.736 9.711 1.931 1.00 66.88 143 ILE A O 1
ATOM 1134 N N . PRO A 1 144 ? -19.931 7.971 2.722 1.00 57.75 144 PRO A N 1
ATOM 1135 C CA . PRO A 1 144 ? -21.092 8.768 3.143 1.00 57.75 144 PRO A CA 1
ATOM 1136 C C . PRO A 1 144 ? -20.769 9.971 4.045 1.00 57.75 144 PRO A C 1
ATOM 1138 O O . PRO A 1 144 ? -21.574 10.888 4.161 1.00 57.75 144 PRO A O 1
ATOM 1141 N N . TYR A 1 145 ? -19.591 9.971 4.676 1.00 59.69 145 TYR A N 1
ATOM 1142 C CA . TYR A 1 145 ? -19.149 10.982 5.638 1.00 59.69 145 TYR A CA 1
ATOM 1143 C C . TYR A 1 145 ? -18.047 11.912 5.113 1.00 59.69 145 TYR A C 1
ATOM 1145 O O . TYR A 1 145 ? -17.617 12.802 5.841 1.00 59.69 145 TYR A O 1
ATOM 1153 N N . TYR A 1 146 ? -17.588 11.738 3.867 1.00 57.38 146 TYR A N 1
ATOM 1154 C CA . TYR A 1 146 ? -16.603 12.631 3.255 1.00 57.38 146 TYR A CA 1
ATOM 1155 C C . TYR A 1 146 ? -17.134 13.205 1.936 1.00 57.38 146 TYR A C 1
ATOM 1157 O O . TYR A 1 146 ? -17.645 12.465 1.096 1.00 57.38 146 TYR A O 1
ATOM 1165 N N . PRO A 1 147 ? -16.963 14.517 1.694 1.00 57.78 147 PRO A N 1
ATOM 1166 C CA . PRO A 1 147 ? -17.494 15.174 0.498 1.00 57.78 147 PRO A CA 1
ATOM 1167 C C . PRO A 1 147 ? -16.768 14.771 -0.798 1.00 57.78 147 PRO A C 1
ATOM 1169 O O . PRO A 1 147 ? -17.204 15.138 -1.887 1.00 57.78 147 PRO A O 1
ATOM 1172 N N . TYR A 1 148 ? -15.670 14.015 -0.708 1.00 64.81 148 TYR A N 1
ATOM 1173 C CA . TYR A 1 148 ? -14.826 13.660 -1.844 1.00 64.81 148 TYR A CA 1
ATOM 1174 C C . TYR A 1 148 ? -14.968 12.186 -2.227 1.00 64.81 148 TYR A C 1
ATOM 1176 O O . TYR A 1 148 ? -15.159 11.309 -1.382 1.00 64.81 148 TYR A O 1
ATOM 1184 N N . ARG A 1 149 ? -14.842 11.907 -3.528 1.00 72.56 149 ARG A N 1
ATOM 1185 C CA . ARG A 1 149 ? -14.700 10.540 -4.035 1.00 72.56 149 ARG A CA 1
ATOM 1186 C C . ARG A 1 149 ? -13.300 10.036 -3.720 1.00 72.56 149 ARG A C 1
ATOM 1188 O O . ARG A 1 149 ? -12.311 10.697 -4.030 1.00 72.56 149 ARG A O 1
ATOM 1195 N N . TYR A 1 150 ? -13.235 8.864 -3.112 1.00 75.06 150 TYR A N 1
ATOM 1196 C CA . TYR A 1 150 ? -11.991 8.195 -2.803 1.00 75.06 150 TYR A CA 1
ATOM 1197 C C . TYR A 1 150 ? -11.575 7.302 -3.965 1.00 75.06 150 TYR A C 1
ATOM 1199 O O . TYR A 1 150 ? -12.317 6.394 -4.340 1.00 75.06 150 TYR A O 1
ATOM 1207 N N . ARG A 1 151 ? -10.388 7.546 -4.520 1.00 81.56 151 ARG A N 1
ATOM 1208 C CA . ARG A 1 151 ? -9.828 6.721 -5.588 1.00 81.56 151 ARG A CA 1
ATOM 1209 C C . ARG A 1 151 ? -8.954 5.619 -5.002 1.00 81.56 151 ARG A C 1
ATOM 1211 O O . ARG A 1 151 ? -8.055 5.902 -4.216 1.00 81.56 151 ARG A O 1
ATOM 1218 N N . TYR A 1 152 ? -9.177 4.388 -5.446 1.00 77.88 152 TYR A N 1
ATOM 1219 C CA . TYR A 1 152 ? -8.384 3.223 -5.060 1.00 77.88 152 TYR A CA 1
ATOM 1220 C C . TYR A 1 152 ? -8.159 2.283 -6.242 1.00 77.88 152 TYR A C 1
ATOM 1222 O O . TYR A 1 152 ? -8.893 2.325 -7.232 1.00 77.88 152 TYR A O 1
ATOM 1230 N N . ILE A 1 153 ? -7.144 1.423 -6.141 1.00 82.44 153 ILE A N 1
ATOM 1231 C CA . ILE A 1 153 ? -6.899 0.384 -7.142 1.00 82.44 153 ILE A CA 1
ATOM 1232 C C . ILE A 1 153 ? -7.868 -0.774 -6.889 1.00 82.44 153 ILE A C 1
ATOM 1234 O O . ILE A 1 153 ? -7.798 -1.451 -5.860 1.00 82.44 153 ILE A O 1
ATOM 1238 N N . CYS A 1 154 ? -8.767 -1.008 -7.840 1.00 83.06 154 CYS A N 1
ATOM 1239 C CA . CYS A 1 154 ? -9.795 -2.048 -7.761 1.00 83.06 154 CYS A CA 1
ATOM 1240 C C . CYS A 1 154 ? -9.536 -3.234 -8.695 1.00 83.06 154 CYS A C 1
ATOM 1242 O O . CYS A 1 154 ? -10.222 -4.250 -8.611 1.00 83.06 154 CYS A O 1
ATOM 1244 N N . GLY A 1 155 ? -8.543 -3.133 -9.575 1.00 85.81 155 GLY A N 1
ATOM 1245 C CA . GLY A 1 155 ? -8.218 -4.185 -10.525 1.00 85.81 155 GLY A CA 1
ATOM 1246 C C . GLY A 1 155 ? -6.926 -3.902 -11.271 1.00 85.81 155 GLY A C 1
ATOM 1247 O O . GLY A 1 155 ? -6.259 -2.899 -11.026 1.00 85.81 155 GLY A O 1
ATOM 1248 N N . TYR A 1 156 ? -6.587 -4.804 -12.187 1.00 86.75 156 TYR A N 1
ATOM 1249 C CA . TYR A 1 156 ? -5.405 -4.700 -13.032 1.00 86.75 156 TYR A CA 1
ATOM 1250 C C . TYR A 1 156 ? -5.722 -5.197 -14.434 1.00 86.75 156 TYR A C 1
ATOM 1252 O O . TYR A 1 156 ? -6.438 -6.184 -14.598 1.00 86.75 156 TYR A O 1
ATOM 1260 N N . GLU A 1 157 ? -5.137 -4.552 -15.433 1.00 88.06 157 GLU A N 1
ATOM 1261 C CA . GLU A 1 157 ? -5.189 -4.981 -16.825 1.00 88.06 157 GLU A CA 1
ATOM 1262 C C . GLU A 1 157 ? -3.785 -5.228 -17.367 1.00 88.06 157 GLU A C 1
ATOM 1264 O O . GLU A 1 157 ? -2.821 -4.558 -16.998 1.00 88.06 157 GLU A O 1
ATOM 1269 N N . ASN A 1 158 ? -3.662 -6.203 -18.265 1.00 84.56 158 ASN A N 1
ATOM 1270 C CA . ASN A 1 158 ? -2.394 -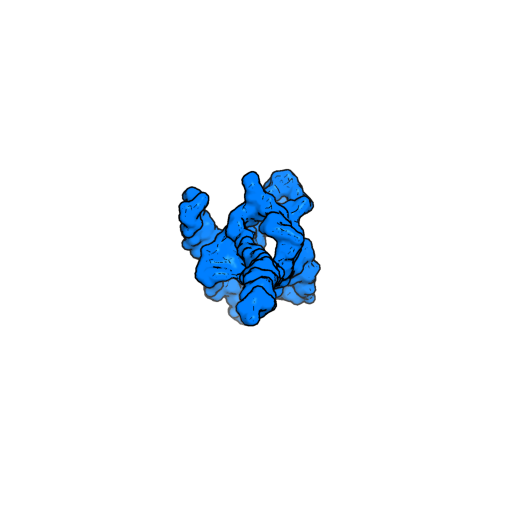6.475 -18.923 1.00 84.56 158 ASN A CA 1
ATOM 1271 C C . ASN A 1 158 ? -2.207 -5.492 -20.079 1.00 84.56 158 ASN A C 1
ATOM 1273 O O . ASN A 1 158 ? -2.956 -5.543 -21.055 1.00 84.56 158 ASN A O 1
ATOM 1277 N N . ARG A 1 159 ? -1.176 -4.650 -20.006 1.00 77.44 159 ARG A N 1
ATOM 1278 C CA . ARG A 1 159 ? -0.778 -3.771 -21.107 1.00 77.44 159 ARG A CA 1
ATOM 1279 C C . ARG A 1 159 ? 0.504 -4.272 -21.769 1.00 77.44 159 ARG A C 1
ATOM 1281 O O . ARG A 1 159 ? 1.389 -4.786 -21.078 1.00 77.44 159 ARG A O 1
ATOM 1288 N N . PRO A 1 160 ? 0.624 -4.149 -23.104 1.00 71.31 160 PRO A N 1
ATOM 1289 C CA . PRO A 1 160 ? 1.896 -4.382 -23.768 1.00 71.31 160 PRO A CA 1
ATOM 1290 C C . PRO A 1 160 ? 2.906 -3.357 -23.251 1.00 71.31 160 PRO A C 1
ATOM 1292 O O . PRO A 1 160 ? 2.571 -2.183 -23.075 1.00 71.31 160 PRO A O 1
ATOM 1295 N N . LEU A 1 161 ? 4.140 -3.785 -23.006 1.00 63.31 161 LEU A N 1
ATOM 1296 C CA . LEU A 1 161 ? 5.203 -2.838 -22.705 1.00 63.31 161 LEU A CA 1
ATOM 1297 C C . LEU A 1 161 ? 5.441 -1.954 -23.931 1.00 63.31 161 LEU A C 1
ATOM 1299 O O . LEU A 1 161 ? 5.781 -2.442 -25.010 1.00 63.31 161 LEU A O 1
ATOM 1303 N N . SER A 1 162 ? 5.302 -0.641 -23.762 1.00 56.88 162 SER A N 1
ATOM 1304 C CA . SER A 1 162 ? 5.979 0.289 -24.652 1.00 56.88 162 SER A CA 1
ATOM 1305 C C . SER A 1 162 ? 7.461 0.228 -24.280 1.00 56.88 162 SER A C 1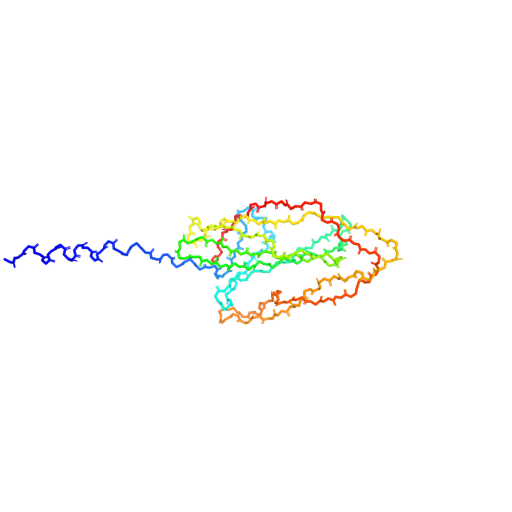
ATOM 1307 O O . SER A 1 162 ? 7.831 0.687 -23.204 1.00 56.88 162 SER A O 1
ATOM 1309 N N . VAL A 1 163 ? 8.279 -0.342 -25.166 1.00 56.19 163 VAL A N 1
ATOM 1310 C CA . VAL A 1 163 ? 9.751 -0.442 -25.106 1.00 56.19 163 VAL A CA 1
ATOM 1311 C C . VAL A 1 163 ? 10.353 -1.371 -24.032 1.00 56.19 163 VAL A C 1
ATOM 1313 O O . VAL A 1 163 ? 10.223 -1.121 -22.843 1.00 56.19 163 VAL A O 1
ATOM 1316 N N . SER A 1 164 ? 11.086 -2.399 -24.493 1.00 62.50 164 SER A N 1
ATOM 1317 C CA . SER A 1 164 ? 12.371 -2.943 -23.995 1.00 62.50 164 SER A CA 1
ATOM 1318 C C . SER A 1 164 ? 12.770 -2.766 -22.518 1.00 62.50 164 SER A C 1
ATOM 1320 O O . SER A 1 164 ? 13.941 -2.532 -22.235 1.00 62.50 164 SER A O 1
ATOM 1322 N N . ARG A 1 165 ? 11.858 -2.864 -21.553 1.00 71.94 165 ARG A N 1
ATOM 1323 C CA . ARG A 1 165 ? 12.169 -2.716 -20.125 1.00 71.94 165 ARG A CA 1
ATOM 1324 C C . ARG A 1 165 ? 11.574 -3.863 -19.331 1.00 71.94 165 ARG A C 1
ATOM 1326 O O . ARG A 1 165 ? 10.413 -4.202 -19.516 1.00 71.94 165 ARG A O 1
ATOM 1333 N N . GLU A 1 166 ? 12.365 -4.429 -18.435 1.00 78.00 166 GLU A N 1
ATOM 1334 C CA . GLU A 1 166 ? 11.942 -5.468 -17.501 1.00 78.00 166 GLU A CA 1
ATOM 1335 C C . GLU A 1 166 ? 12.223 -5.019 -16.064 1.00 78.00 166 GLU A C 1
ATOM 1337 O O . GLU A 1 166 ? 13.188 -4.300 -15.792 1.00 78.00 166 GLU A O 1
ATOM 1342 N N . CYS A 1 167 ? 11.360 -5.434 -15.140 1.00 84.44 167 CYS A N 1
ATOM 1343 C CA . CYS A 1 167 ? 11.481 -5.131 -13.721 1.00 84.44 167 CYS A CA 1
ATOM 1344 C C . CYS A 1 167 ? 12.021 -6.352 -12.986 1.00 84.44 167 CYS A C 1
ATOM 1346 O O . CYS A 1 167 ? 11.284 -7.293 -12.692 1.00 84.44 167 CYS A O 1
ATOM 1348 N N . GLN A 1 168 ? 13.314 -6.334 -12.677 1.00 88.12 168 GLN A N 1
ATOM 1349 C CA . GLN A 1 168 ? 13.951 -7.428 -11.959 1.00 88.12 168 GLN A CA 1
ATOM 1350 C C . GLN A 1 168 ? 13.809 -7.198 -10.453 1.00 88.12 168 GLN A C 1
ATOM 1352 O O . GLN A 1 168 ? 14.420 -6.274 -9.906 1.00 88.12 168 GLN A O 1
ATOM 1357 N N . LEU A 1 169 ? 13.020 -8.051 -9.791 1.00 91.44 169 LEU A N 1
ATOM 1358 C CA . LEU A 1 169 ? 12.972 -8.110 -8.330 1.00 91.44 169 LEU A CA 1
ATOM 1359 C C . LEU A 1 169 ? 14.358 -8.500 -7.810 1.00 91.44 169 LEU A C 1
ATOM 1361 O O . LEU A 1 169 ? 14.931 -9.496 -8.248 1.00 91.44 169 LEU A O 1
ATOM 1365 N N . ILE A 1 170 ? 14.898 -7.690 -6.908 1.00 95.62 170 ILE A N 1
ATOM 1366 C CA . ILE A 1 170 ? 16.163 -7.961 -6.224 1.00 95.62 170 ILE A CA 1
ATOM 1367 C C . ILE A 1 170 ? 15.856 -8.718 -4.936 1.00 95.62 170 ILE A C 1
ATOM 1369 O O . ILE A 1 170 ? 16.394 -9.795 -4.710 1.00 95.62 170 ILE A O 1
ATOM 1373 N N . GLU A 1 171 ? 14.962 -8.162 -4.121 1.00 96.94 171 GLU A N 1
ATOM 1374 C CA . GLU A 1 171 ? 14.545 -8.726 -2.841 1.00 96.94 171 GLU A CA 1
ATOM 1375 C C . GLU A 1 171 ? 13.217 -8.104 -2.389 1.00 96.94 171 GLU A C 1
ATOM 1377 O O . GLU A 1 171 ? 12.732 -7.124 -2.964 1.00 96.94 171 GLU A O 1
ATOM 1382 N N . THR A 1 172 ? 12.652 -8.650 -1.320 1.00 97.38 172 THR A N 1
ATOM 1383 C CA . THR A 1 172 ? 11.580 -8.021 -0.547 1.00 97.38 172 THR A CA 1
ATOM 1384 C C . THR A 1 172 ? 12.095 -7.699 0.843 1.00 97.38 172 THR A C 1
ATOM 1386 O O . THR A 1 172 ? 12.822 -8.500 1.426 1.00 97.38 172 THR A O 1
ATOM 1389 N N . VAL A 1 173 ? 11.704 -6.549 1.378 1.00 97.69 173 VAL A N 1
ATOM 1390 C CA . VAL A 1 173 ? 12.089 -6.120 2.723 1.00 97.69 173 VAL A CA 1
ATOM 1391 C C . VAL A 1 173 ? 10.866 -5.790 3.551 1.00 97.69 173 VAL A C 1
ATOM 1393 O O . VAL A 1 173 ? 9.922 -5.181 3.052 1.00 97.69 173 VAL A O 1
ATOM 1396 N N . ASP A 1 174 ? 10.907 -6.156 4.822 1.00 97.62 174 ASP A N 1
ATOM 1397 C CA . ASP A 1 174 ? 9.856 -5.813 5.766 1.00 97.62 174 ASP A CA 1
ATOM 1398 C C . ASP A 1 174 ? 10.118 -4.421 6.340 1.00 97.62 174 ASP A C 1
ATOM 1400 O O . ASP A 1 174 ? 11.172 -4.142 6.917 1.00 97.62 174 ASP A O 1
ATOM 1404 N N . VAL A 1 175 ? 9.155 -3.526 6.139 1.00 96.00 175 VAL A N 1
ATOM 1405 C CA . VAL A 1 175 ? 9.225 -2.128 6.556 1.00 96.00 175 VAL A CA 1
ATOM 1406 C C . VAL A 1 175 ? 8.193 -1.895 7.656 1.00 96.00 175 VAL A C 1
ATOM 1408 O O . VAL A 1 175 ? 6.990 -1.987 7.388 1.00 96.00 175 VAL A O 1
ATOM 1411 N N . PRO A 1 176 ? 8.624 -1.582 8.891 1.00 96.19 176 PRO A N 1
ATOM 1412 C CA . PRO A 1 176 ? 7.701 -1.207 9.946 1.00 96.19 176 PRO A CA 1
ATOM 1413 C C . PRO A 1 176 ? 7.121 0.184 9.665 1.00 96.19 176 PRO A C 1
ATOM 1415 O O . PRO A 1 176 ? 7.844 1.125 9.334 1.00 96.19 176 PRO A O 1
ATOM 1418 N N . VAL A 1 177 ? 5.810 0.326 9.830 1.00 94.00 177 VAL A N 1
ATOM 1419 C CA . VAL A 1 177 ? 5.080 1.586 9.677 1.00 94.00 177 VAL A CA 1
ATOM 1420 C C . VAL A 1 177 ? 4.197 1.772 10.902 1.00 94.00 177 VAL A C 1
ATOM 1422 O O . VAL A 1 177 ? 3.335 0.949 11.176 1.00 94.00 177 VAL A O 1
ATOM 1425 N N . SER A 1 178 ? 4.383 2.861 11.643 1.00 95.69 178 SER A N 1
ATOM 1426 C CA . SER A 1 178 ? 3.485 3.229 12.744 1.00 95.69 178 SER A CA 1
ATOM 1427 C C . SER A 1 178 ? 2.597 4.380 12.299 1.00 95.69 178 SER A C 1
ATOM 1429 O O . SER A 1 178 ? 3.108 5.372 11.770 1.00 95.69 178 SER A O 1
ATOM 1431 N N . LEU A 1 179 ? 1.285 4.241 12.492 1.00 95.62 179 LEU A N 1
ATOM 1432 C CA . LEU A 1 179 ? 0.306 5.272 12.175 1.00 95.62 179 LEU A CA 1
ATOM 1433 C C . LEU A 1 179 ? -0.465 5.711 13.421 1.00 95.62 179 LEU A C 1
ATOM 1435 O O . LEU A 1 179 ? -0.825 4.892 14.265 1.00 95.62 179 LEU A O 1
ATOM 1439 N N . GLN A 1 180 ? -0.787 7.000 13.449 1.00 95.50 180 GLN A N 1
ATOM 1440 C CA . GLN A 1 180 ? -1.622 7.658 14.443 1.00 95.50 180 GLN A CA 1
ATOM 1441 C C . GLN A 1 180 ? -2.852 8.268 13.762 1.00 95.50 180 GLN A C 1
ATOM 1443 O O . GLN A 1 180 ? -2.727 8.990 12.762 1.00 95.50 180 GLN A O 1
ATOM 1448 N N . ARG A 1 181 ? -4.041 8.011 14.310 1.00 93.50 181 ARG A N 1
ATOM 1449 C CA . ARG A 1 181 ? -5.299 8.593 13.828 1.00 93.50 181 ARG A CA 1
ATOM 1450 C C . ARG A 1 181 ? -5.292 10.113 14.007 1.00 93.50 181 ARG A C 1
ATOM 1452 O O . ARG A 1 181 ? -4.803 10.624 15.013 1.00 93.50 181 ARG A O 1
ATOM 1459 N N . GLN A 1 182 ? -5.798 10.829 13.010 1.00 89.12 182 GLN A N 1
ATOM 1460 C CA . GLN A 1 182 ? -5.994 12.277 13.042 1.00 89.12 182 GLN A CA 1
ATOM 1461 C C . GLN A 1 182 ? -7.466 12.575 13.345 1.00 89.12 182 GLN A C 1
ATOM 1463 O O . GLN A 1 182 ? -8.347 11.974 12.724 1.00 89.12 182 GLN A O 1
ATOM 1468 N N . PHE A 1 183 ? -7.700 13.497 14.279 1.00 74.12 183 PHE A N 1
ATOM 1469 C CA . PHE A 1 183 ? -9.019 14.015 14.647 1.00 74.12 183 PHE A CA 1
ATOM 1470 C C . PHE A 1 183 ? -9.228 15.415 14.074 1.00 74.12 183 PHE A C 1
ATOM 1472 O O . PHE A 1 183 ? -8.241 16.187 14.052 1.00 74.12 183 PHE A O 1
#

Secondary structure (DSSP, 8-state):
--SSHHHHHHHSSSS----------EEEEETT--TTPPPEEEEEETTEEEEEEEEEEE-TTS-EEEEEEEEEEEEE-TTSEEEEEEEEEETTTEEEEEEEEEEEEEETTEEEEEEEEEEEEEEE--S-S--EEEEEEEEEEE-TT-SSEEEEEEEEEEEE-SSSEEEEEEEEEEEEEEEEEE-

pLDDT: mean 81.62, std 16.0, range [39.47, 98.12]

Organism: NCBI:txid28202

Sequence (183 aa):
MKNIILALVLCLVSLSVLAQDFDLRGLWKRSNAQPEERPLTFIQVNGVYHTHSQERFVYPNGALSHTIDQSVKVTVTPNGEVKGTVDFYDSRGCSYRNLAVTGEFQTADQIGFVMTVPRYKVVTITAGNHSRYQHPIYCDAHIPYYPYRYRYICGYENRPLSVSRECQLIETVDVPVSLQRQF

Radius of gyration: 21.98 Å; chains: 1; bounding box: 50×41×77 Å

Foldseek 3Di:
DPPPVVVVVVVVVPPPPPLPPQDQAAWKDFPPDDPPDGTWGWDDDPQKTKTKDKDWDADPVRHTDWIKIKIWIWHADSQFKIWTAIWIDIPLQDIDTRWIKTWGAPDSFKIKIWTWAWDKDKDFADDDDWDWGWDFDWDWDDDPPDPDTDIGGPGTDTDTDPHGIDIGTPDIDIDMTMIGGDD